Protein AF-A0A1H9KRL9-F1 (afdb_monomer)

Foldseek 3Di:
DVVVVVVVV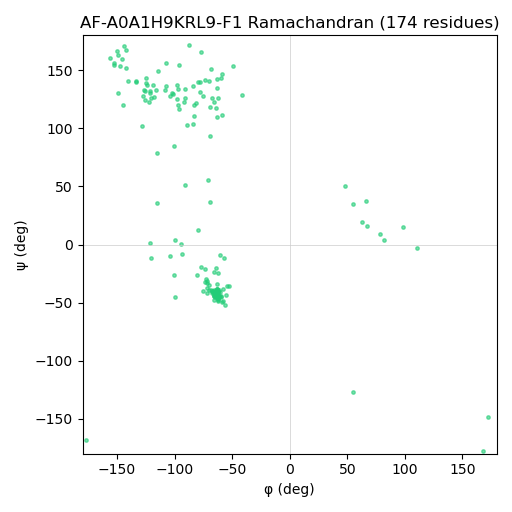PDPDPDDPVRVVVVVVVVVVVVVVVVVVVVVVVVVVVLVVVLVLLVQLQVVLCVLVLVCQAEFAPWDDPDQFKIWGQDPVPRWIKMKGWAAACDDDPNDRDRATEIWIDTVPDIDHSDDVVSCPPQKYKGKGRWDDDPQKTKIKIFIAHNVRDTSDMDIDMHGYDHD

Mean predicted aligned error: 12.2 Å

Radius of gyration: 29.49 Å; Cα contacts (8 Å, |Δi|>4): 275; chains: 1; bounding box: 71×44×82 Å

pLDDT: mean 80.33, std 13.55, range [45.75, 95.5]

Structure (mmCIF, N/CA/C/O backbone):
data_AF-A0A1H9KRL9-F1
#
_entry.id   AF-A0A1H9KRL9-F1
#
loop_
_atom_site.group_PDB
_atom_site.id
_atom_site.type_symbol
_atom_site.label_atom_id
_atom_site.label_alt_id
_atom_site.label_comp_id
_atom_site.label_asym_id
_atom_site.label_entity_id
_atom_site.label_seq_id
_atom_site.pdbx_PDB_ins_code
_atom_site.Cartn_x
_atom_site.Cartn_y
_atom_site.Cartn_z
_atom_site.occupancy
_atom_site.B_iso_or_equiv
_atom_site.auth_seq_id
_atom_site.auth_comp_id
_atom_site.auth_asym_id
_atom_site.auth_atom_id
_atom_site.pdbx_PDB_model_num
ATOM 1 N N . MET A 1 1 ? -43.009 -28.547 57.323 1.00 47.62 1 MET A N 1
ATOM 2 C CA . MET A 1 1 ? -42.263 -27.373 56.798 1.00 47.62 1 MET A CA 1
ATOM 3 C C . MET A 1 1 ? -42.373 -27.139 55.282 1.00 47.62 1 MET A C 1
ATOM 5 O O . MET A 1 1 ? -42.462 -25.984 54.891 1.00 47.62 1 MET A O 1
ATOM 9 N N . LYS A 1 2 ? -42.449 -28.166 54.414 1.00 52.03 2 LYS A N 1
ATOM 10 C CA . LYS A 1 2 ? -42.464 -27.994 52.936 1.00 52.03 2 LYS A CA 1
ATOM 11 C C . LYS A 1 2 ? -43.696 -27.271 52.336 1.00 52.03 2 LYS A C 1
ATOM 13 O O . LYS A 1 2 ? -43.594 -26.696 51.258 1.00 52.03 2 LYS A O 1
ATOM 18 N N . LYS A 1 3 ? -44.850 -27.258 53.023 1.00 52.97 3 LYS A N 1
ATOM 19 C CA . LYS A 1 3 ? -46.096 -26.623 52.529 1.00 52.97 3 LYS A CA 1
ATOM 20 C C . LYS A 1 3 ? -46.065 -25.083 52.529 1.00 52.97 3 LYS A C 1
ATOM 22 O O . LYS A 1 3 ? -46.673 -24.479 51.655 1.00 52.97 3 LYS A O 1
ATOM 27 N N . ARG A 1 4 ? -45.337 -24.444 53.457 1.00 55.41 4 ARG A N 1
ATOM 28 C CA . ARG A 1 4 ? -45.299 -22.969 53.575 1.00 55.41 4 ARG A CA 1
ATOM 29 C C . ARG A 1 4 ? -44.492 -22.296 52.459 1.00 55.41 4 ARG A C 1
ATOM 31 O O . ARG A 1 4 ? -44.856 -21.214 52.019 1.00 55.41 4 ARG A O 1
ATOM 38 N N . ILE A 1 5 ? -43.446 -22.960 51.964 1.00 60.75 5 ILE A N 1
ATOM 39 C CA . ILE A 1 5 ? -42.593 -22.439 50.883 1.00 60.75 5 ILE A CA 1
ATOM 40 C C . ILE A 1 5 ? -43.347 -22.464 49.543 1.00 60.75 5 ILE A C 1
ATOM 42 O O . ILE A 1 5 ? -43.333 -21.476 48.814 1.00 60.75 5 ILE A O 1
ATOM 46 N N . LYS A 1 6 ? -44.096 -23.542 49.258 1.00 56.53 6 LYS A N 1
ATOM 47 C CA . LYS A 1 6 ? -44.918 -23.647 48.037 1.00 56.53 6 LYS A CA 1
ATOM 48 C C . LYS A 1 6 ? -46.037 -22.602 47.963 1.00 56.53 6 LYS A C 1
ATOM 50 O O . LYS A 1 6 ? -46.327 -22.118 46.880 1.00 56.53 6 LYS A O 1
ATOM 55 N N . HIS A 1 7 ? -46.627 -22.219 49.097 1.00 53.34 7 HIS A N 1
ATOM 56 C CA . HIS A 1 7 ? -47.675 -21.190 49.135 1.00 53.34 7 HIS A CA 1
ATOM 57 C C . HIS A 1 7 ? -47.132 -19.772 48.903 1.00 53.34 7 HIS A C 1
ATOM 59 O O . HIS A 1 7 ? -47.821 -18.937 48.329 1.00 53.34 7 HIS A O 1
ATOM 65 N N . LYS A 1 8 ? -45.878 -19.506 49.298 1.00 56.25 8 LYS A N 1
ATOM 66 C CA . LYS A 1 8 ? -45.210 -18.224 49.027 1.00 56.25 8 LYS A CA 1
ATOM 67 C C . LYS A 1 8 ? -44.874 -18.045 47.541 1.00 56.25 8 LYS A C 1
ATOM 69 O O . LYS A 1 8 ? -44.974 -16.938 47.038 1.00 56.25 8 LYS A O 1
ATOM 74 N N . LEU A 1 9 ? -44.531 -19.136 46.851 1.00 57.66 9 LEU A N 1
ATOM 75 C CA . LEU A 1 9 ? -44.223 -19.154 45.413 1.00 57.66 9 LEU A CA 1
ATOM 76 C C . LEU A 1 9 ? -45.466 -19.084 44.506 1.00 57.66 9 LEU A C 1
ATOM 78 O O . LEU A 1 9 ? -45.336 -18.740 43.340 1.00 57.66 9 LEU A O 1
ATOM 82 N N . GLN A 1 10 ? -46.657 -19.407 45.021 1.00 56.78 10 GLN A N 1
ATOM 83 C CA . GLN A 1 10 ? -47.929 -19.347 44.278 1.00 56.78 10 GLN A CA 1
ATOM 84 C C . GLN A 1 10 ? -48.755 -18.084 44.582 1.00 56.78 10 GLN A C 1
ATOM 86 O O . GLN A 1 10 ? -49.878 -17.947 44.105 1.00 56.78 10 GLN A O 1
ATOM 91 N N . SER A 1 11 ? -48.223 -17.161 45.387 1.00 54.38 11 SER A N 1
ATOM 92 C CA . SER A 1 11 ? -48.912 -15.924 45.749 1.00 54.38 11 SER A CA 1
ATOM 93 C C . SER A 1 11 ? -48.707 -14.863 44.664 1.00 54.38 11 S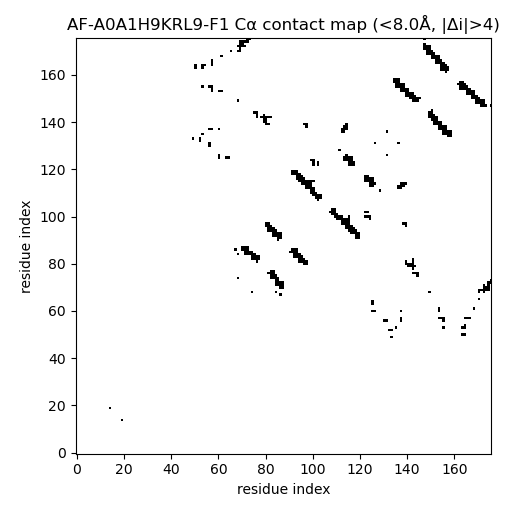ER A C 1
ATOM 95 O O . SER A 1 11 ? -47.674 -14.204 44.630 1.00 54.38 11 SER A O 1
ATOM 97 N N . THR A 1 12 ? -49.726 -14.636 43.835 1.00 55.56 12 THR A N 1
ATOM 98 C CA . THR A 1 12 ? -49.870 -13.546 42.845 1.00 55.56 12 THR A CA 1
ATOM 99 C C . THR A 1 12 ? -50.063 -12.158 43.482 1.00 55.56 12 THR A C 1
ATOM 101 O O . THR A 1 12 ? -50.817 -11.322 42.987 1.00 55.56 12 THR A O 1
ATOM 104 N N . LYS A 1 13 ? -49.398 -11.880 44.608 1.00 57.88 13 LYS A N 1
ATOM 105 C CA . LYS A 1 13 ? -49.347 -10.525 45.168 1.00 57.88 13 LYS A CA 1
ATOM 106 C C . LYS A 1 13 ? -48.230 -9.784 44.441 1.00 57.88 13 LYS A C 1
ATOM 108 O O . LYS A 1 13 ? -47.100 -10.257 44.452 1.00 57.88 13 LYS A O 1
ATOM 113 N N . GLY A 1 14 ? -48.583 -8.688 43.765 1.00 62.16 14 GLY A N 1
ATOM 114 C CA . GLY A 1 14 ? -47.659 -7.871 42.979 1.00 62.16 14 GLY A CA 1
ATOM 115 C C . GLY A 1 14 ? -46.386 -7.507 43.746 1.00 62.16 14 GLY A C 1
ATOM 116 O O . GLY A 1 14 ? -46.394 -7.475 44.978 1.00 62.16 14 GLY A O 1
ATOM 117 N N . PHE A 1 15 ? -45.307 -7.272 42.992 1.00 63.84 15 PHE A N 1
ATOM 118 C CA . PHE A 1 15 ? -43.976 -6.960 43.514 1.00 63.84 15 PHE A CA 1
ATOM 119 C C . PHE A 1 15 ? -44.042 -5.985 44.694 1.00 63.84 15 PHE A C 1
ATOM 121 O O . PHE A 1 15 ? -44.669 -4.926 44.609 1.00 63.84 15 PHE A O 1
ATOM 128 N N . SER A 1 16 ? -43.384 -6.347 45.796 1.00 76.25 16 SER A N 1
ATOM 129 C CA . SER A 1 16 ? -43.222 -5.455 46.942 1.00 76.25 16 SER A CA 1
ATOM 130 C C . SER A 1 16 ? -42.478 -4.188 46.511 1.00 76.25 16 SER A C 1
ATOM 132 O O . SER A 1 16 ? -41.537 -4.256 45.718 1.00 76.25 16 SER A O 1
ATOM 134 N N . LEU A 1 17 ? -42.844 -3.028 47.067 1.00 71.25 17 LEU A N 1
ATOM 135 C CA . LEU A 1 17 ? -42.201 -1.743 46.763 1.00 71.25 17 LEU A CA 1
ATOM 136 C C . LEU A 1 17 ? -40.674 -1.798 46.974 1.00 71.25 17 LEU A C 1
ATOM 138 O O . LEU A 1 17 ? -39.915 -1.223 46.199 1.00 71.25 17 LEU A O 1
ATOM 142 N N . GLY A 1 18 ? -40.222 -2.551 47.984 1.00 80.50 18 GLY A N 1
ATOM 143 C CA . GLY A 1 18 ? -38.799 -2.773 48.252 1.00 80.50 18 GLY A CA 1
ATOM 144 C C . GLY A 1 18 ? -38.110 -3.689 47.234 1.00 80.50 18 GLY A C 1
ATOM 145 O O . GLY A 1 18 ? -36.951 -3.460 46.903 1.00 80.50 18 GLY A O 1
ATOM 146 N N . GLU A 1 19 ? -38.814 -4.685 46.687 1.00 79.81 19 GLU A N 1
ATOM 147 C CA . GLU A 1 19 ? -38.283 -5.536 45.610 1.00 79.81 19 GLU A CA 1
ATOM 148 C C . GLU A 1 19 ? -38.169 -4.763 44.297 1.00 79.81 19 GLU A C 1
ATOM 150 O O . GLU A 1 19 ? -37.171 -4.908 43.594 1.00 79.81 19 GLU A O 1
ATOM 155 N N . LEU A 1 20 ? -39.137 -3.899 43.979 1.00 86.44 20 LEU A N 1
ATOM 156 C CA . LEU A 1 20 ? -39.071 -3.042 42.794 1.00 86.44 20 LEU A CA 1
ATOM 157 C C . LEU A 1 20 ? -37.891 -2.062 42.885 1.00 86.44 20 LEU A C 1
ATOM 159 O O . LEU A 1 20 ? -37.134 -1.913 41.929 1.00 86.44 20 LEU A O 1
ATOM 163 N N . LEU A 1 21 ? -37.683 -1.457 44.057 1.00 87.38 21 LEU A N 1
ATOM 164 C CA . LEU A 1 21 ? -36.590 -0.515 44.299 1.00 87.38 21 LEU A CA 1
ATOM 165 C C . LEU A 1 21 ? -35.216 -1.204 44.239 1.00 87.38 21 LEU A C 1
ATOM 167 O O . LEU A 1 21 ? -34.294 -0.684 43.612 1.00 87.38 21 LEU A O 1
ATOM 171 N N . LEU A 1 22 ? -35.100 -2.415 44.796 1.00 89.44 22 LEU A N 1
ATOM 172 C CA . LEU A 1 22 ? -33.902 -3.251 44.674 1.00 89.44 22 LEU A CA 1
ATOM 173 C C . LEU A 1 22 ? -33.638 -3.662 43.216 1.00 89.44 22 LEU A C 1
ATOM 175 O O . LEU A 1 22 ? -32.499 -3.646 42.760 1.00 89.44 22 LEU A O 1
ATOM 179 N N . THR A 1 23 ? -34.687 -3.999 42.467 1.00 90.94 23 THR A N 1
ATOM 180 C CA . THR A 1 23 ? -34.569 -4.398 41.058 1.00 90.94 23 THR A CA 1
ATOM 181 C C . THR A 1 23 ? -34.087 -3.229 40.201 1.00 90.94 23 THR A C 1
ATOM 183 O O . THR A 1 23 ? -33.161 -3.388 39.409 1.00 90.94 23 THR A O 1
ATOM 186 N N . ILE A 1 24 ? -34.642 -2.031 40.406 1.00 88.94 24 ILE A N 1
ATOM 187 C CA . ILE A 1 24 ? -34.201 -0.803 39.728 1.00 88.94 24 ILE A CA 1
ATOM 188 C C . ILE A 1 24 ? -32.748 -0.467 40.101 1.00 88.94 24 ILE A C 1
ATOM 190 O O . ILE A 1 24 ? -31.965 -0.080 39.232 1.00 88.94 24 ILE A O 1
ATOM 194 N N . LEU A 1 25 ? -32.346 -0.673 41.359 1.00 89.81 25 LEU A N 1
ATOM 195 C CA . LEU A 1 25 ? -30.960 -0.487 41.799 1.00 89.81 25 LEU A CA 1
ATOM 196 C C . LEU A 1 25 ? -29.999 -1.444 41.069 1.00 89.81 25 LEU A C 1
ATOM 198 O O . LEU A 1 25 ? -28.969 -1.018 40.556 1.00 89.81 25 LEU A O 1
ATOM 202 N N . ILE A 1 26 ? -30.347 -2.728 40.971 1.00 90.81 26 ILE A N 1
ATOM 203 C CA . ILE A 1 26 ? -29.514 -3.727 40.284 1.00 90.81 26 ILE A CA 1
ATOM 204 C C . ILE A 1 26 ? -29.436 -3.430 38.780 1.00 90.81 26 ILE A C 1
ATOM 206 O O . ILE A 1 26 ? -28.350 -3.479 38.206 1.00 90.81 26 ILE A O 1
ATOM 210 N N . ILE A 1 27 ? -30.557 -3.076 38.143 1.00 89.44 27 ILE A N 1
ATOM 211 C CA . ILE A 1 27 ? -30.595 -2.737 36.712 1.00 89.44 27 ILE A CA 1
ATOM 212 C C . ILE A 1 27 ? -29.798 -1.461 36.424 1.00 89.44 27 ILE A C 1
ATOM 214 O O . ILE A 1 27 ? -29.064 -1.414 35.441 1.00 89.44 27 ILE A O 1
ATOM 218 N N . SER A 1 28 ? -29.894 -0.438 37.275 1.00 85.75 28 SER A N 1
ATOM 219 C CA . SER A 1 28 ? -29.130 0.804 37.099 1.00 85.75 28 SER A CA 1
ATOM 220 C C . SER A 1 28 ? -27.626 0.580 37.270 1.00 85.75 28 SER A C 1
ATOM 222 O O . SER A 1 28 ? -26.843 1.068 36.454 1.00 85.75 28 SER A O 1
ATOM 224 N N . LEU A 1 29 ? -27.216 -0.232 38.249 1.00 83.88 29 LEU A N 1
ATOM 225 C CA . LEU A 1 29 ? -25.814 -0.606 38.436 1.00 83.88 29 LEU A CA 1
ATOM 226 C C . LEU A 1 29 ? -25.279 -1.440 37.259 1.00 83.88 29 LEU A C 1
ATOM 228 O O . LEU A 1 29 ? -24.181 -1.178 36.765 1.00 83.88 29 LEU A O 1
ATOM 232 N N . ALA A 1 30 ? -26.071 -2.396 36.763 1.00 81.19 30 ALA A N 1
ATOM 233 C CA . ALA A 1 30 ? -25.740 -3.167 35.567 1.00 81.19 30 ALA A CA 1
ATOM 23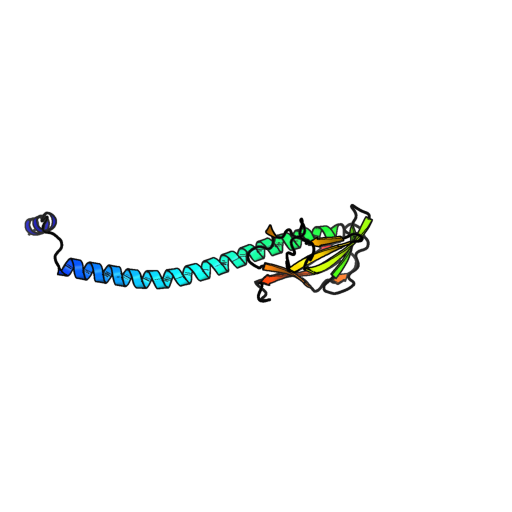4 C C . ALA A 1 30 ? -25.639 -2.269 34.322 1.00 81.19 30 ALA A C 1
ATOM 236 O O . ALA A 1 30 ? -24.714 -2.424 33.527 1.00 81.19 30 ALA A O 1
ATOM 237 N N . GLY A 1 31 ? -26.536 -1.288 34.188 1.00 76.94 31 GLY A N 1
ATOM 238 C CA . GLY A 1 31 ? -26.521 -0.307 33.108 1.00 76.94 31 GLY A CA 1
ATOM 239 C C . GLY A 1 31 ? -25.219 0.493 33.069 1.00 76.94 31 GLY A C 1
ATOM 240 O O . GLY A 1 31 ? -24.573 0.545 32.029 1.00 76.94 31 GLY A O 1
ATOM 241 N N . VAL A 1 32 ? -24.773 1.043 34.205 1.00 74.38 32 VAL A N 1
ATOM 242 C CA . VAL A 1 32 ? -23.513 1.811 34.284 1.00 74.38 32 VAL A CA 1
ATOM 243 C C . VAL A 1 32 ? -22.294 0.947 33.933 1.00 74.38 32 VAL A C 1
ATOM 245 O O . VAL A 1 32 ? -21.413 1.399 33.196 1.00 74.38 32 VAL A O 1
ATOM 248 N N . ALA A 1 33 ? -22.256 -0.306 34.399 1.00 71.06 33 ALA A N 1
ATOM 249 C CA . ALA A 1 33 ? -21.183 -1.244 34.068 1.00 71.06 33 ALA A CA 1
ATOM 250 C C . ALA A 1 33 ? -21.131 -1.574 32.561 1.00 71.06 33 ALA A C 1
ATOM 252 O O . ALA A 1 33 ? -20.048 -1.650 31.977 1.00 71.06 33 ALA A O 1
ATOM 253 N N . MET A 1 34 ? -22.290 -1.710 31.909 1.00 69.12 34 MET A N 1
ATOM 254 C CA . MET A 1 34 ? -22.384 -1.954 30.464 1.00 69.12 34 MET A CA 1
ATOM 255 C C . MET A 1 34 ? -21.930 -0.744 29.633 1.00 69.12 34 MET A C 1
ATOM 257 O O . MET A 1 34 ? -21.225 -0.922 28.637 1.00 69.12 34 MET A O 1
ATOM 261 N N . THR A 1 35 ? -22.258 0.485 30.049 1.00 63.28 35 THR A N 1
ATOM 262 C CA . THR A 1 35 ? -21.878 1.713 29.323 1.00 63.28 35 THR A CA 1
ATOM 263 C C . THR A 1 35 ? -20.358 1.900 29.252 1.00 63.28 35 THR A C 1
ATOM 265 O O . THR A 1 35 ? -19.819 2.292 28.211 1.00 63.28 35 THR A O 1
ATOM 268 N N . GLY A 1 36 ? -19.643 1.562 30.333 1.00 63.19 36 GLY A N 1
ATOM 269 C CA . GLY A 1 36 ? -18.177 1.575 30.359 1.00 63.19 36 GLY A CA 1
ATOM 270 C C . GLY A 1 36 ? -17.559 0.544 29.409 1.00 63.19 36 GLY A C 1
ATOM 271 O O . GLY A 1 36 ? -16.627 0.860 28.667 1.00 63.19 36 GLY A O 1
ATOM 272 N N . GLY A 1 37 ? -18.122 -0.668 29.361 1.00 61.03 37 GLY A N 1
ATOM 273 C CA . GLY A 1 37 ? -17.663 -1.732 28.463 1.00 61.03 37 GLY A CA 1
ATOM 274 C C . GLY A 1 37 ? -17.881 -1.415 26.981 1.00 61.03 37 GLY A C 1
ATOM 275 O O . GLY A 1 37 ? -16.989 -1.640 26.163 1.00 61.03 37 GLY A O 1
ATOM 276 N N . PHE A 1 38 ? -19.029 -0.830 26.628 1.00 63.12 38 PHE A N 1
ATOM 277 C CA . PHE A 1 38 ? -19.386 -0.531 25.237 1.00 63.12 38 PHE A CA 1
ATOM 278 C C . PHE A 1 38 ? -18.395 0.433 24.568 1.00 63.12 38 PHE A C 1
ATOM 280 O O . PHE A 1 38 ? -17.974 0.218 23.431 1.00 63.12 38 PHE A O 1
ATOM 287 N N . THR A 1 39 ? -17.950 1.456 25.301 1.00 66.00 39 THR A N 1
ATOM 288 C CA . THR A 1 39 ? -16.975 2.431 24.792 1.00 66.00 39 THR A CA 1
ATOM 289 C C . THR A 1 39 ? -15.629 1.773 24.492 1.00 66.00 39 THR A C 1
ATOM 291 O O . THR A 1 39 ? -15.035 2.031 23.444 1.00 66.00 39 THR A O 1
ATOM 294 N N . VAL A 1 40 ? -15.153 0.891 25.375 1.00 65.12 40 VAL A N 1
ATOM 295 C CA . VAL A 1 40 ? -13.874 0.186 25.200 1.00 65.12 40 VAL A CA 1
ATOM 296 C C . VAL A 1 40 ? -13.938 -0.801 24.033 1.00 65.12 40 VAL A C 1
ATOM 298 O O . VAL A 1 40 ? -13.007 -0.858 23.224 1.00 65.12 40 VAL A O 1
ATOM 301 N N . VAL A 1 41 ? -15.045 -1.539 23.899 1.00 63.38 41 VAL A N 1
ATOM 302 C CA . VAL A 1 41 ? -15.252 -2.488 22.794 1.00 63.38 41 VAL A CA 1
ATOM 303 C C . VAL A 1 41 ? -15.322 -1.756 21.459 1.00 63.38 41 VAL A C 1
ATOM 305 O O . VAL A 1 41 ? -14.657 -2.169 20.514 1.00 63.38 41 VAL A O 1
ATOM 308 N N . HIS A 1 42 ? -16.041 -0.635 21.381 1.00 71.12 42 HIS A N 1
ATOM 309 C CA . HIS A 1 42 ? -16.139 0.151 20.153 1.00 71.12 42 HIS A CA 1
ATOM 310 C C . HIS A 1 42 ? -14.771 0.689 19.699 1.00 71.12 42 HIS A C 1
ATOM 312 O O . HIS A 1 42 ? -14.403 0.563 18.530 1.00 71.12 42 HIS A O 1
ATOM 318 N N . HIS A 1 43 ? -13.975 1.236 20.623 1.00 69.81 43 HIS A N 1
ATOM 319 C CA . HIS A 1 43 ? -12.622 1.706 20.307 1.00 69.81 43 HIS A CA 1
ATOM 320 C C . HIS A 1 43 ? -11.699 0.566 19.863 1.00 69.81 43 HIS A C 1
ATOM 322 O O . HIS A 1 43 ? -10.955 0.716 18.892 1.00 69.81 43 HIS A O 1
ATOM 328 N N . SER A 1 44 ? -11.770 -0.579 20.542 1.00 69.75 44 SER A N 1
ATOM 329 C CA . SER A 1 44 ? -10.968 -1.759 20.206 1.00 69.75 44 SER A CA 1
ATOM 330 C C . SER A 1 44 ? -11.360 -2.334 18.846 1.00 69.75 44 SER A C 1
ATOM 332 O O . SER A 1 44 ? -10.489 -2.601 18.023 1.00 69.75 44 SER A O 1
ATOM 334 N N . TYR A 1 45 ? -12.660 -2.440 18.564 1.00 71.19 45 TYR A N 1
ATOM 335 C CA . TYR A 1 45 ? -13.179 -2.915 17.284 1.00 71.19 45 TYR A CA 1
ATOM 336 C C . TYR A 1 45 ? -12.755 -2.008 16.128 1.00 71.19 45 TYR A C 1
ATOM 338 O O . TYR A 1 45 ? -12.267 -2.495 15.109 1.00 71.19 45 TYR A O 1
ATOM 346 N N . LYS A 1 46 ? -12.848 -0.683 16.306 1.00 80.19 46 LYS A N 1
ATOM 347 C CA . LYS A 1 46 ? -12.383 0.287 15.307 1.00 80.19 46 LYS A CA 1
ATOM 348 C C . LYS A 1 46 ? -10.890 0.130 15.016 1.00 80.19 46 LYS A C 1
ATOM 350 O O . LYS A 1 46 ? -10.495 0.137 13.855 1.00 80.19 46 LYS A O 1
ATOM 355 N N . LYS A 1 47 ? -10.065 -0.041 16.054 1.00 82.06 47 LYS A N 1
ATOM 356 C CA . LYS A 1 47 ? -8.617 -0.228 15.898 1.00 82.06 47 LYS A CA 1
ATOM 357 C C . LYS A 1 47 ? -8.284 -1.531 15.165 1.00 82.06 47 LYS A C 1
ATOM 359 O O . LYS A 1 47 ? -7.455 -1.514 14.264 1.00 82.06 47 LYS A O 1
ATOM 364 N N . ILE A 1 48 ? -8.937 -2.635 15.533 1.00 83.81 48 ILE A N 1
ATOM 365 C CA . ILE A 1 48 ? -8.738 -3.944 14.892 1.00 83.81 48 ILE A CA 1
ATOM 366 C C . ILE A 1 48 ? -9.159 -3.888 13.421 1.00 83.81 48 ILE A C 1
ATOM 368 O O . ILE A 1 48 ? -8.421 -4.340 12.553 1.00 83.81 48 ILE A O 1
ATOM 372 N N . THR A 1 49 ? -10.312 -3.283 13.136 1.00 86.44 49 THR A N 1
ATOM 373 C CA . THR A 1 49 ? -10.822 -3.147 11.766 1.00 86.44 49 THR A CA 1
ATOM 374 C C . THR A 1 49 ? -9.880 -2.303 10.911 1.00 86.44 49 THR A C 1
ATOM 376 O O . THR A 1 49 ? -9.512 -2.713 9.816 1.00 86.44 49 THR A O 1
ATOM 379 N N . GLN A 1 50 ? -9.407 -1.168 11.437 1.00 85.44 50 GLN A N 1
ATOM 380 C CA . GLN A 1 50 ? -8.446 -0.322 10.731 1.00 85.44 50 GLN A CA 1
ATOM 381 C C . GLN A 1 50 ? -7.124 -1.055 10.456 1.00 85.44 50 GLN A C 1
ATOM 383 O O . GLN A 1 50 ? -6.563 -0.908 9.374 1.00 85.44 50 GLN A O 1
ATOM 388 N N . GLN A 1 51 ? -6.643 -1.860 11.408 1.00 86.94 51 GLN A N 1
ATOM 389 C CA . GLN A 1 51 ? -5.445 -2.679 11.224 1.00 86.94 51 GLN A CA 1
ATOM 390 C C . GLN A 1 51 ? -5.637 -3.711 10.104 1.00 86.94 51 GLN A C 1
ATOM 392 O O . GLN A 1 51 ? -4.804 -3.801 9.207 1.00 86.94 51 GLN A O 1
ATOM 397 N N . ALA A 1 52 ? -6.752 -4.446 10.113 1.00 87.38 52 ALA A N 1
ATOM 398 C CA . ALA A 1 52 ? -7.055 -5.447 9.090 1.00 87.38 52 ALA A CA 1
ATOM 399 C C . ALA A 1 52 ? -7.212 -4.823 7.690 1.00 87.38 52 ALA A C 1
ATOM 401 O O . ALA A 1 52 ? -6.717 -5.365 6.696 1.00 87.38 52 ALA A O 1
ATOM 402 N N . ASN A 1 53 ? -7.843 -3.648 7.608 1.00 87.62 53 ASN A N 1
ATOM 403 C CA . ASN A 1 53 ? -7.971 -2.897 6.360 1.00 87.62 53 ASN A CA 1
ATOM 404 C C . ASN A 1 53 ? -6.602 -2.412 5.861 1.00 87.62 53 ASN A C 1
ATOM 406 O O . ASN A 1 53 ? -6.316 -2.516 4.669 1.00 87.62 53 ASN A O 1
ATOM 410 N N . ALA A 1 54 ? -5.720 -1.970 6.763 1.00 88.44 54 ALA A N 1
ATOM 411 C CA . ALA A 1 54 ? -4.357 -1.578 6.417 1.00 88.44 54 ALA A CA 1
ATOM 412 C C . ALA A 1 54 ? -3.516 -2.756 5.911 1.00 88.44 54 ALA A C 1
ATOM 414 O O . ALA A 1 54 ? -2.783 -2.602 4.940 1.00 88.44 54 ALA A O 1
ATOM 415 N N . GLU A 1 55 ? -3.644 -3.940 6.505 1.00 90.25 55 GLU A N 1
ATOM 416 C CA . GLU A 1 55 ? -2.950 -5.147 6.036 1.00 90.25 55 GLU A CA 1
ATOM 417 C C . GLU A 1 55 ? -3.461 -5.618 4.668 1.00 90.25 55 GLU A C 1
ATOM 419 O O . GLU A 1 55 ? -2.671 -5.973 3.790 1.00 90.25 55 GLU A O 1
ATOM 424 N N . THR A 1 56 ? -4.774 -5.544 4.444 1.00 91.62 56 THR A N 1
ATOM 425 C CA . THR A 1 56 ? -5.383 -5.853 3.141 1.00 91.62 56 THR A CA 1
ATOM 426 C C . THR A 1 56 ? -4.906 -4.875 2.064 1.00 91.62 56 THR A C 1
ATOM 428 O O . THR A 1 56 ? -4.516 -5.285 0.963 1.00 91.62 56 THR A O 1
ATOM 431 N N . LEU A 1 57 ? -4.878 -3.580 2.392 1.00 90.69 57 LEU A N 1
ATOM 432 C CA . LEU A 1 57 ? -4.364 -2.535 1.513 1.00 90.69 57 LEU A CA 1
ATOM 433 C C . LEU A 1 57 ? -2.876 -2.744 1.220 1.00 90.69 57 LEU A C 1
ATOM 435 O O . LEU A 1 57 ? -2.474 -2.696 0.058 1.00 90.69 57 LEU A O 1
ATOM 439 N N . LEU A 1 58 ? -2.067 -3.039 2.240 1.00 91.44 58 LEU A N 1
ATOM 440 C CA . LEU A 1 58 ? -0.641 -3.329 2.103 1.00 91.44 58 LEU A CA 1
ATOM 441 C C . LEU A 1 58 ? -0.407 -4.486 1.130 1.00 91.44 58 LEU A C 1
ATOM 443 O O . LEU A 1 58 ? 0.330 -4.326 0.161 1.00 91.44 58 LEU A O 1
ATOM 447 N N . SER A 1 59 ? -1.083 -5.618 1.338 1.00 92.44 59 SER A N 1
ATOM 448 C CA . SER A 1 59 ? -0.955 -6.795 0.474 1.00 92.44 59 SER A CA 1
ATOM 449 C C . SER A 1 59 ? -1.343 -6.483 -0.975 1.00 92.44 59 SER A C 1
ATOM 451 O O . SER A 1 59 ? -0.609 -6.806 -1.910 1.00 92.44 59 SER A O 1
ATOM 453 N N . THR A 1 60 ? -2.454 -5.771 -1.172 1.00 92.12 60 THR A N 1
ATOM 454 C CA . THR A 1 60 ? -2.919 -5.365 -2.506 1.00 92.12 60 THR A CA 1
ATOM 455 C C . THR A 1 60 ? -1.920 -4.429 -3.188 1.00 92.12 60 THR A C 1
ATOM 457 O O . THR A 1 60 ? -1.609 -4.608 -4.367 1.00 92.12 60 THR A O 1
ATOM 460 N N . THR A 1 61 ? -1.376 -3.465 -2.441 1.00 91.31 61 THR A N 1
ATOM 461 C CA . THR A 1 61 ? -0.360 -2.523 -2.930 1.00 91.31 61 THR A CA 1
ATOM 462 C C . THR A 1 61 ? 0.902 -3.263 -3.348 1.00 91.31 61 THR A C 1
ATOM 464 O O . THR A 1 61 ? 1.387 -3.062 -4.459 1.00 91.31 61 THR A O 1
ATOM 467 N N . ILE A 1 62 ? 1.398 -4.161 -2.490 1.00 93.12 62 ILE A N 1
ATOM 468 C CA . ILE A 1 62 ? 2.578 -4.984 -2.760 1.00 93.12 62 ILE A CA 1
ATOM 469 C C . ILE A 1 62 ? 2.363 -5.804 -4.021 1.00 93.12 62 ILE A C 1
ATOM 471 O O . ILE A 1 62 ? 3.226 -5.783 -4.887 1.00 93.12 62 ILE A O 1
ATOM 475 N N . ASN A 1 63 ? 1.226 -6.486 -4.157 1.00 92.62 63 ASN A N 1
ATOM 476 C CA . ASN A 1 63 ? 0.943 -7.328 -5.318 1.00 92.62 63 ASN A CA 1
ATOM 477 C C . ASN A 1 63 ? 0.892 -6.520 -6.618 1.00 92.62 63 ASN A C 1
ATOM 479 O O . ASN A 1 63 ? 1.508 -6.912 -7.609 1.00 92.62 63 ASN A O 1
ATOM 483 N N . LYS A 1 64 ? 0.204 -5.372 -6.622 1.00 90.94 64 LYS A N 1
ATOM 484 C CA . LYS A 1 64 ? 0.152 -4.517 -7.813 1.00 90.94 64 LYS A CA 1
ATOM 485 C C . LYS A 1 64 ? 1.516 -3.934 -8.162 1.00 90.94 64 LYS A C 1
ATOM 487 O O . LYS A 1 64 ? 1.921 -4.010 -9.317 1.00 90.94 64 LYS A O 1
ATOM 492 N N . PHE A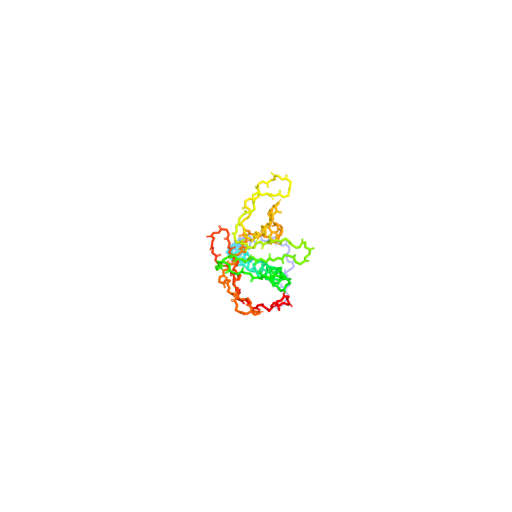 1 65 ? 2.225 -3.381 -7.182 1.00 91.44 65 PHE A N 1
ATOM 493 C CA . PHE A 1 65 ? 3.553 -2.813 -7.397 1.00 91.44 65 PHE A CA 1
ATOM 494 C C . PHE A 1 65 ? 4.549 -3.883 -7.866 1.00 91.44 65 PHE A C 1
ATOM 496 O O . PHE A 1 65 ? 5.291 -3.661 -8.818 1.00 91.44 65 PHE A O 1
ATOM 503 N N . ASN A 1 66 ? 4.490 -5.080 -7.273 1.00 91.88 66 ASN A N 1
ATOM 504 C CA . ASN A 1 66 ? 5.277 -6.237 -7.689 1.00 91.88 66 ASN A CA 1
ATOM 505 C C . ASN A 1 66 ? 5.083 -6.579 -9.154 1.00 91.88 66 ASN A C 1
ATOM 507 O O . ASN A 1 66 ? 6.060 -6.880 -9.825 1.00 91.88 66 ASN A O 1
ATOM 511 N N . ASN A 1 67 ? 3.849 -6.555 -9.651 1.00 90.25 67 ASN A N 1
ATOM 512 C CA . ASN A 1 67 ? 3.599 -6.864 -11.053 1.00 90.25 67 ASN A CA 1
ATOM 513 C C . ASN A 1 67 ? 4.312 -5.864 -11.972 1.00 90.25 67 ASN A C 1
ATOM 515 O O . ASN A 1 67 ? 4.989 -6.287 -12.903 1.00 90.25 67 ASN A O 1
ATOM 519 N N . TYR A 1 68 ? 4.257 -4.565 -11.668 1.00 88.88 68 TYR A N 1
ATOM 520 C CA . TYR A 1 68 ? 4.985 -3.560 -12.450 1.00 88.88 68 TYR A CA 1
ATOM 521 C C . TYR A 1 68 ? 6.500 -3.743 -12.381 1.00 88.88 68 TYR A C 1
ATOM 523 O O . TYR A 1 68 ? 7.166 -3.718 -13.408 1.00 88.88 68 TYR A O 1
ATOM 531 N N . VAL A 1 69 ? 7.049 -3.986 -11.190 1.00 89.94 69 VAL A N 1
ATOM 532 C CA . VAL A 1 69 ? 8.492 -4.211 -11.030 1.00 89.94 69 VAL A CA 1
ATOM 533 C C . VAL A 1 69 ? 8.938 -5.503 -11.705 1.00 89.94 69 VAL A C 1
ATOM 535 O O . VAL A 1 69 ? 9.999 -5.557 -12.303 1.00 89.94 69 VAL A O 1
ATOM 538 N N . ARG A 1 70 ? 8.153 -6.572 -11.622 1.00 90.31 70 ARG A N 1
ATOM 539 C CA . ARG A 1 70 ? 8.559 -7.886 -12.121 1.00 90.31 70 ARG A CA 1
ATOM 540 C C . ARG A 1 70 ? 8.575 -7.956 -13.647 1.00 90.31 70 ARG A C 1
ATOM 542 O O . ARG A 1 70 ? 9.451 -8.624 -14.194 1.00 90.31 70 ARG A O 1
ATOM 549 N N . TYR A 1 71 ? 7.611 -7.307 -14.300 1.00 89.62 71 TYR A N 1
ATOM 550 C CA . TYR A 1 71 ? 7.435 -7.346 -15.756 1.00 89.62 71 TYR A CA 1
ATOM 551 C C . TYR A 1 71 ? 7.913 -6.078 -16.475 1.00 89.62 71 TYR A C 1
ATOM 553 O O . TYR A 1 71 ? 7.971 -6.075 -17.701 1.00 89.62 71 TYR A O 1
ATOM 561 N N . GLY A 1 72 ? 8.238 -5.008 -15.749 1.00 86.50 72 GLY A N 1
ATOM 562 C CA . GLY A 1 72 ? 8.774 -3.787 -16.340 1.00 86.50 72 GLY A CA 1
ATOM 563 C C . GLY A 1 72 ? 10.126 -4.023 -17.011 1.00 86.50 72 GLY A C 1
ATOM 564 O O . GLY A 1 72 ? 10.960 -4.774 -16.504 1.00 86.50 72 GLY A O 1
ATOM 565 N N . GLU A 1 73 ? 10.334 -3.358 -18.141 1.00 88.31 73 GLU A N 1
ATOM 566 C CA . GLU A 1 73 ? 11.599 -3.355 -18.875 1.00 88.31 73 GLU A CA 1
ATOM 567 C C . GLU A 1 73 ? 12.430 -2.116 -18.509 1.00 88.31 73 GLU A C 1
ATOM 569 O O . GLU A 1 73 ? 11.888 -1.091 -18.088 1.00 88.31 73 GLU A O 1
ATOM 574 N N . GLU A 1 74 ? 13.756 -2.207 -18.646 1.00 88.56 74 GLU A N 1
ATOM 575 C CA . GLU A 1 74 ? 14.706 -1.112 -18.375 1.00 88.56 74 GLU A CA 1
ATOM 576 C C . GLU A 1 74 ? 14.475 -0.401 -17.025 1.00 88.56 74 GLU A C 1
ATOM 578 O O . GLU A 1 74 ? 14.385 0.831 -16.923 1.00 88.56 74 GLU A O 1
ATOM 583 N N . ILE A 1 75 ? 14.367 -1.184 -15.948 1.00 89.38 75 ILE A N 1
ATOM 584 C CA . ILE A 1 75 ? 14.006 -0.636 -14.643 1.00 89.38 75 ILE A CA 1
ATOM 585 C C . ILE A 1 75 ? 15.119 0.267 -14.117 1.00 89.38 75 ILE A C 1
ATOM 587 O O . ILE A 1 75 ? 16.271 -0.142 -13.957 1.00 89.38 75 ILE A O 1
ATOM 591 N N . THR A 1 76 ? 14.752 1.494 -13.763 1.00 89.00 76 THR A N 1
ATOM 592 C CA . THR A 1 76 ? 15.651 2.495 -13.195 1.00 89.00 76 THR A CA 1
ATOM 593 C C . THR A 1 76 ? 15.081 3.056 -11.896 1.00 89.00 76 THR A C 1
ATOM 595 O O . THR A 1 76 ? 13.947 3.532 -11.835 1.00 89.00 76 THR A O 1
ATOM 598 N N . SER A 1 77 ? 15.895 3.035 -10.841 1.00 86.12 77 SER A N 1
ATOM 599 C CA . SER A 1 77 ? 15.575 3.617 -9.535 1.00 86.12 77 SER A CA 1
ATOM 600 C C . SER A 1 77 ? 16.253 4.981 -9.400 1.00 86.12 77 SER A C 1
ATOM 602 O O . SER A 1 77 ? 17.354 5.078 -8.867 1.00 86.12 77 SER A O 1
ATOM 604 N N . ASN A 1 78 ? 15.608 6.036 -9.904 1.00 75.12 78 ASN A N 1
ATOM 605 C CA . ASN A 1 78 ? 16.167 7.397 -9.888 1.00 75.12 78 ASN A CA 1
ATOM 606 C C . ASN A 1 78 ? 16.139 8.051 -8.490 1.00 75.12 78 ASN A C 1
ATOM 608 O O . ASN A 1 78 ? 16.872 9.005 -8.240 1.00 75.12 78 ASN A O 1
ATOM 612 N N . SER A 1 79 ? 15.284 7.566 -7.584 1.00 87.25 79 SER A N 1
ATOM 613 C CA . SER A 1 79 ? 15.106 8.089 -6.224 1.00 87.25 79 SER A CA 1
ATOM 614 C C . SER A 1 79 ? 14.621 6.973 -5.289 1.00 87.25 79 SER A C 1
ATOM 616 O O . SER A 1 79 ? 13.948 6.051 -5.754 1.00 87.25 79 SER A O 1
ATOM 618 N N . PRO A 1 80 ? 14.881 7.055 -3.968 1.00 87.44 80 PRO A N 1
ATOM 619 C CA . PRO A 1 80 ? 14.371 6.089 -2.990 1.00 87.44 80 PRO A CA 1
ATOM 620 C C . PRO A 1 80 ? 12.837 6.006 -2.914 1.00 87.44 80 PRO A C 1
ATOM 622 O O . PRO A 1 80 ? 12.319 5.128 -2.226 1.00 87.44 80 PRO A O 1
ATOM 625 N N . THR A 1 81 ? 12.104 6.907 -3.572 1.00 89.31 81 THR A N 1
ATOM 626 C CA . THR A 1 81 ? 10.632 6.968 -3.567 1.00 89.31 81 THR A CA 1
ATOM 627 C C . THR A 1 81 ? 10.002 6.854 -4.954 1.00 89.31 81 THR A C 1
ATOM 629 O O . THR A 1 81 ? 8.779 6.923 -5.067 1.00 89.31 81 THR A O 1
ATOM 632 N N . SER A 1 82 ? 10.804 6.691 -6.012 1.00 90.56 82 SER A N 1
ATOM 633 C CA . SER A 1 82 ? 10.280 6.577 -7.374 1.00 90.56 82 SER A CA 1
ATOM 634 C C . SER A 1 82 ? 11.030 5.551 -8.207 1.00 90.56 82 SER A C 1
ATOM 636 O O . SER A 1 82 ? 12.263 5.517 -8.203 1.00 90.56 82 SER A O 1
ATOM 638 N N . ILE A 1 83 ? 10.286 4.800 -9.009 1.00 91.88 83 ILE A N 1
ATOM 639 C CA . ILE A 1 83 ? 10.823 3.833 -9.963 1.00 91.88 83 ILE A CA 1
ATOM 640 C C . ILE A 1 83 ? 10.302 4.153 -11.358 1.00 91.88 83 ILE A C 1
ATOM 642 O O . ILE A 1 83 ? 9.126 4.469 -11.525 1.00 91.88 83 ILE A O 1
ATOM 646 N N . THR A 1 84 ? 11.175 4.076 -12.354 1.00 92.56 84 THR A N 1
ATOM 647 C CA . THR A 1 84 ? 10.832 4.278 -13.761 1.00 92.56 84 THR A CA 1
ATOM 648 C C . THR A 1 84 ? 11.125 2.998 -14.528 1.00 92.56 84 THR A C 1
ATOM 650 O O . THR A 1 84 ? 12.155 2.372 -14.300 1.00 92.56 84 THR A O 1
ATOM 653 N N . PHE A 1 85 ? 10.231 2.609 -15.424 1.00 92.19 85 PHE A N 1
ATOM 654 C CA . PHE A 1 85 ? 10.350 1.416 -16.261 1.00 92.19 85 PHE A CA 1
ATOM 655 C C . PHE A 1 85 ? 9.623 1.644 -17.588 1.00 92.19 85 PHE A C 1
ATOM 657 O O . PHE A 1 85 ? 8.850 2.595 -17.733 1.00 92.19 85 PHE A O 1
ATOM 664 N N . ILE A 1 86 ? 9.864 0.777 -18.559 1.00 91.06 86 ILE A N 1
ATOM 665 C CA . ILE A 1 86 ? 9.091 0.686 -19.793 1.00 91.06 86 ILE 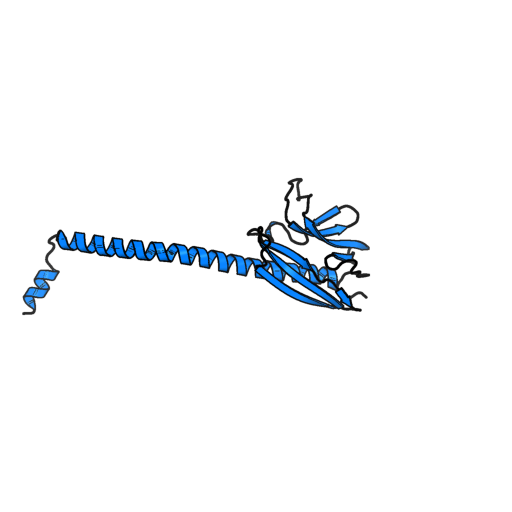A CA 1
ATOM 666 C C . ILE A 1 86 ? 7.983 -0.346 -19.561 1.00 91.06 86 ILE A C 1
ATOM 668 O O . ILE A 1 86 ? 8.253 -1.477 -19.152 1.00 91.06 86 ILE A O 1
ATOM 672 N N . ASP A 1 87 ? 6.724 0.060 -19.747 1.00 86.50 87 ASP A N 1
ATOM 673 C CA . ASP A 1 87 ? 5.581 -0.856 -19.656 1.00 86.50 87 ASP A CA 1
ATOM 674 C C . ASP A 1 87 ? 5.625 -1.833 -20.844 1.00 86.50 87 ASP A C 1
ATOM 676 O O . ASP A 1 87 ? 5.507 -1.372 -21.984 1.00 86.50 87 ASP A O 1
ATOM 680 N N . PRO A 1 88 ? 5.742 -3.155 -20.618 1.00 81.81 88 PRO A N 1
ATOM 681 C CA . PRO A 1 88 ? 5.837 -4.141 -21.698 1.00 81.81 88 PRO A CA 1
ATOM 682 C C . PRO A 1 88 ? 4.572 -4.202 -22.568 1.00 81.81 88 PRO A C 1
ATOM 684 O O . PRO A 1 88 ? 4.611 -4.686 -23.695 1.00 81.81 88 PRO A O 1
ATOM 687 N N . THR A 1 89 ? 3.434 -3.718 -22.063 1.00 84.31 89 THR A N 1
ATOM 688 C CA . THR A 1 89 ? 2.154 -3.742 -22.785 1.00 84.31 89 THR A CA 1
ATOM 689 C C . THR A 1 89 ? 2.107 -2.678 -23.875 1.00 84.31 89 THR A C 1
ATOM 691 O O . THR A 1 89 ? 1.578 -2.914 -24.959 1.00 84.31 89 THR A O 1
ATOM 694 N N . ASN A 1 90 ? 2.641 -1.493 -23.575 1.00 83.94 90 ASN A N 1
ATOM 695 C CA . ASN A 1 90 ? 2.455 -0.294 -24.390 1.00 83.94 90 ASN A CA 1
ATOM 696 C C . ASN A 1 90 ? 3.778 0.288 -24.918 1.00 83.94 90 ASN A C 1
ATOM 698 O O . ASN A 1 90 ? 3.754 1.184 -25.758 1.00 83.94 90 ASN A O 1
ATOM 702 N N . GLY A 1 91 ? 4.928 -0.173 -24.415 1.00 87.19 91 GLY A N 1
ATOM 703 C CA . GLY A 1 91 ? 6.254 0.365 -24.735 1.00 87.19 91 GLY A CA 1
ATOM 704 C C . GLY A 1 91 ? 6.491 1.787 -24.211 1.00 87.19 91 GLY A C 1
ATOM 705 O O . GLY A 1 91 ? 7.399 2.476 -24.671 1.00 87.19 91 GLY A O 1
ATOM 706 N N . ILE A 1 92 ? 5.661 2.266 -23.278 1.00 89.94 92 ILE A N 1
ATOM 707 C CA . ILE A 1 92 ? 5.703 3.648 -22.785 1.00 89.94 92 ILE A CA 1
ATOM 708 C C . ILE A 1 92 ? 6.502 3.719 -21.486 1.00 89.94 92 ILE A C 1
ATOM 710 O O . ILE A 1 92 ? 6.275 2.954 -20.542 1.00 89.94 92 ILE A O 1
ATOM 714 N N . LYS A 1 93 ? 7.400 4.706 -21.413 1.00 91.88 93 LYS A N 1
ATOM 715 C CA . LYS A 1 93 ? 8.136 5.040 -20.194 1.00 91.88 93 LYS A CA 1
ATOM 716 C C . LYS A 1 93 ? 7.172 5.521 -19.110 1.00 91.88 93 LYS A C 1
ATOM 718 O O . LYS A 1 93 ? 6.526 6.560 -19.244 1.00 91.88 93 LYS A O 1
ATOM 723 N N . THR A 1 94 ? 7.133 4.770 -18.022 1.00 91.50 94 THR A N 1
ATOM 724 C CA . THR A 1 94 ? 6.195 4.927 -16.917 1.00 91.50 94 THR A CA 1
ATOM 725 C C . THR A 1 94 ? 6.962 5.086 -15.613 1.00 91.50 94 THR A C 1
ATOM 727 O O . THR A 1 94 ? 7.975 4.428 -15.388 1.00 91.50 94 THR A O 1
ATOM 730 N N . THR A 1 95 ? 6.507 5.986 -14.746 1.00 91.88 95 THR A N 1
ATOM 731 C CA . THR A 1 95 ? 7.091 6.220 -13.421 1.00 91.88 95 THR A CA 1
ATOM 732 C C . THR A 1 95 ? 6.047 5.997 -12.344 1.00 91.88 95 THR A C 1
ATOM 734 O O . THR A 1 95 ? 4.950 6.538 -12.438 1.00 91.88 95 THR A O 1
ATOM 737 N N . ILE A 1 96 ? 6.400 5.242 -11.306 1.00 91.75 96 ILE A N 1
ATOM 738 C CA . ILE A 1 96 ? 5.602 5.125 -10.087 1.00 91.75 96 ILE A CA 1
ATOM 739 C C . ILE A 1 96 ? 6.262 5.955 -8.993 1.00 91.75 96 ILE A C 1
ATOM 741 O O . ILE A 1 96 ? 7.453 5.789 -8.732 1.00 91.75 96 ILE A O 1
ATOM 745 N N . THR A 1 97 ? 5.495 6.834 -8.351 1.00 91.81 97 THR A N 1
ATOM 746 C CA . THR A 1 97 ? 5.962 7.692 -7.252 1.00 91.81 97 THR A CA 1
ATOM 747 C C . THR A 1 97 ? 4.865 7.917 -6.217 1.00 91.81 97 THR A C 1
ATOM 749 O O . THR A 1 97 ? 3.678 7.799 -6.520 1.00 91.81 97 THR A O 1
ATOM 752 N N . ASN A 1 98 ? 5.254 8.297 -5.001 1.00 90.19 98 ASN A N 1
ATOM 753 C CA . ASN A 1 98 ? 4.321 8.864 -4.028 1.00 90.19 98 ASN A CA 1
ATOM 754 C C . ASN A 1 98 ? 3.763 10.188 -4.564 1.00 90.19 98 ASN A C 1
ATOM 756 O O . ASN A 1 98 ? 4.527 11.028 -5.047 1.00 90.19 98 ASN A O 1
ATOM 760 N N . GLY A 1 99 ? 2.455 10.390 -4.459 1.00 86.06 99 GLY A N 1
ATOM 761 C CA . GLY A 1 99 ? 1.809 11.616 -4.907 1.00 86.06 99 GLY A CA 1
ATOM 762 C C . GLY A 1 99 ? 0.314 11.636 -4.623 1.00 86.06 99 GLY A C 1
ATOM 763 O O . GLY A 1 99 ? -0.213 10.805 -3.887 1.00 86.06 99 GLY A O 1
ATOM 764 N N . SER A 1 100 ? -0.364 12.606 -5.215 1.00 77.31 100 SER A N 1
ATOM 765 C CA . SER A 1 100 ? -1.819 12.723 -5.202 1.00 77.31 100 SER A CA 1
ATOM 766 C C . SER A 1 100 ? -2.309 12.844 -6.631 1.00 77.31 100 SER A C 1
ATOM 768 O O . SER A 1 100 ? -1.761 13.637 -7.401 1.00 77.31 100 SER A O 1
ATOM 770 N N . ASP A 1 101 ? -3.335 12.081 -6.984 1.00 67.94 101 ASP A N 1
ATOM 771 C CA . ASP A 1 101 ? -3.964 12.238 -8.287 1.00 67.94 101 ASP A CA 1
ATOM 772 C C . ASP A 1 101 ? -4.828 13.498 -8.260 1.00 67.94 101 ASP A C 1
ATOM 774 O O . ASP A 1 101 ? -5.628 13.688 -7.353 1.00 67.94 101 ASP A O 1
ATOM 778 N N . SER A 1 102 ? -4.640 14.400 -9.218 1.00 55.91 102 SER A N 1
ATOM 779 C CA . SER A 1 102 ? -5.514 15.576 -9.368 1.00 55.91 102 SER A CA 1
ATOM 780 C C . SER A 1 102 ? -6.656 15.311 -10.352 1.00 55.91 102 SER A C 1
ATOM 782 O O . SER A 1 102 ? -7.563 16.133 -10.483 1.00 55.91 102 SER A O 1
ATOM 784 N N . THR A 1 103 ? -6.621 14.169 -11.042 1.00 54.25 103 THR A N 1
ATOM 785 C CA . THR A 1 103 ? -7.538 13.790 -12.112 1.00 54.25 103 THR A CA 1
ATOM 786 C C . THR A 1 103 ? -8.364 12.580 -11.699 1.00 54.25 103 THR A C 1
ATOM 788 O O . THR A 1 103 ? -8.112 11.454 -12.113 1.00 54.25 103 THR A O 1
ATOM 791 N N . GLY A 1 104 ? -9.399 12.805 -10.886 1.00 49.69 104 GLY A N 1
ATOM 792 C CA . GLY A 1 104 ? -10.405 11.772 -10.660 1.00 49.69 104 GLY A CA 1
ATOM 793 C C . GLY A 1 104 ? -11.065 11.361 -11.977 1.00 49.69 104 GLY A C 1
ATOM 794 O O . GLY A 1 104 ? -11.270 12.179 -12.882 1.00 49.69 104 GLY A O 1
ATOM 795 N N . THR A 1 105 ? -11.441 10.087 -12.083 1.00 46.28 105 THR A N 1
ATOM 796 C CA . THR A 1 105 ? -12.296 9.621 -13.181 1.00 46.28 105 THR A CA 1
ATOM 797 C C . THR A 1 105 ? -13.606 10.416 -13.137 1.00 46.28 105 THR A C 1
ATOM 799 O O . THR A 1 105 ? -14.372 10.297 -12.187 1.00 46.28 105 THR A O 1
ATOM 802 N N . GLY A 1 106 ? -13.839 11.276 -14.135 1.00 51.28 106 GLY A N 1
ATOM 803 C CA . GLY A 1 106 ? -15.026 12.140 -14.208 1.00 51.28 106 GLY A CA 1
ATOM 804 C C . GLY A 1 106 ? -14.851 13.588 -13.723 1.00 51.28 106 GLY A C 1
ATOM 805 O O . GLY A 1 106 ? -15.852 14.263 -13.506 1.00 51.28 106 GLY A O 1
ATOM 806 N N . GLY A 1 107 ? -13.622 14.095 -13.557 1.00 47.44 107 GLY A N 1
ATOM 807 C CA . GLY A 1 107 ? -13.383 15.523 -13.278 1.00 47.44 107 GLY A CA 1
ATOM 808 C C . GLY A 1 107 ? -13.640 15.960 -11.829 1.00 47.44 107 GLY A C 1
ATOM 809 O O . GLY A 1 107 ? -13.598 17.152 -11.529 1.00 47.44 107 GLY A O 1
ATOM 810 N N . ALA A 1 108 ? -13.871 15.014 -10.916 1.00 46.09 108 ALA A N 1
ATOM 811 C CA . ALA A 1 108 ? -13.876 15.280 -9.484 1.00 46.09 108 ALA A CA 1
ATOM 812 C C . ALA A 1 108 ? -12.431 15.301 -8.960 1.00 46.09 108 ALA A C 1
ATOM 814 O O . ALA A 1 108 ? -11.703 14.319 -9.091 1.00 46.09 108 ALA A O 1
ATOM 815 N N . SER A 1 109 ? -12.010 16.417 -8.359 1.00 45.75 109 SER A N 1
ATOM 816 C CA . SER A 1 1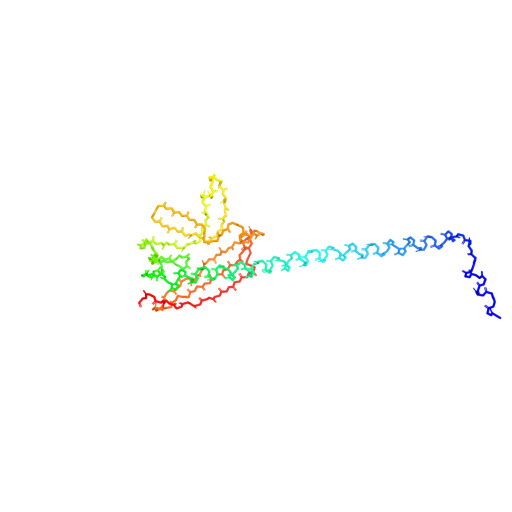09 ? -10.738 16.502 -7.636 1.00 45.75 109 SER A CA 1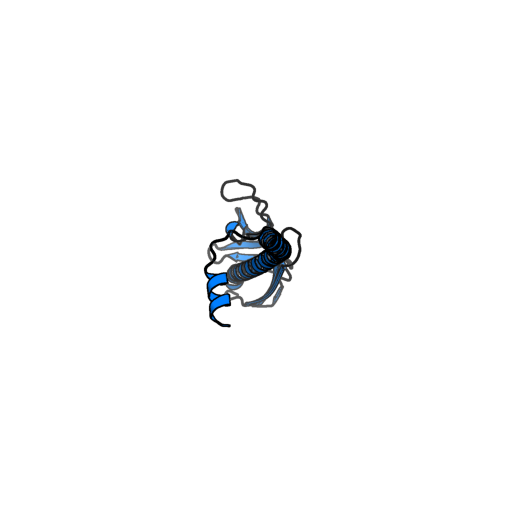
ATOM 817 C C . SER A 1 109 ? -10.834 15.654 -6.366 1.00 45.75 109 SER A C 1
ATOM 819 O O . SER A 1 109 ? -11.328 16.095 -5.328 1.00 45.75 109 SER A O 1
ATOM 821 N N . VAL A 1 110 ? -10.401 14.403 -6.465 1.00 52.59 110 VAL A N 1
ATOM 822 C CA . VAL A 1 110 ? -10.141 13.547 -5.313 1.00 52.59 110 VAL A CA 1
ATOM 823 C C . VAL A 1 110 ? -8.691 13.783 -4.930 1.00 52.59 110 VAL A C 1
ATOM 825 O O . VAL A 1 110 ? -7.794 13.297 -5.596 1.00 52.59 110 VAL A O 1
ATOM 828 N N . ASN A 1 111 ? -8.431 14.562 -3.878 1.00 55.84 111 ASN A N 1
ATOM 829 C CA . ASN A 1 111 ? -7.079 14.705 -3.321 1.00 55.84 111 ASN A CA 1
ATOM 830 C C . ASN A 1 111 ? -6.668 13.407 -2.601 1.00 55.84 111 ASN A C 1
ATOM 832 O O . ASN A 1 111 ? -6.374 13.416 -1.407 1.00 55.84 111 ASN A O 1
ATOM 836 N N . ASN A 1 112 ? -6.726 12.276 -3.305 1.00 65.38 112 ASN A N 1
ATOM 837 C CA . ASN A 1 112 ? -6.371 10.983 -2.764 1.00 65.38 112 ASN A CA 1
ATOM 838 C C . ASN A 1 112 ? -4.854 10.852 -2.864 1.00 65.38 112 ASN A C 1
ATOM 840 O O . ASN A 1 112 ? -4.271 10.809 -3.952 1.00 65.38 112 ASN A O 1
ATOM 844 N N . THR A 1 113 ? -4.206 10.880 -1.708 1.00 76.50 113 THR A N 1
ATOM 845 C CA . THR A 1 113 ? -2.776 10.635 -1.579 1.00 76.50 113 THR A CA 1
ATOM 846 C C . THR A 1 113 ? -2.513 9.136 -1.6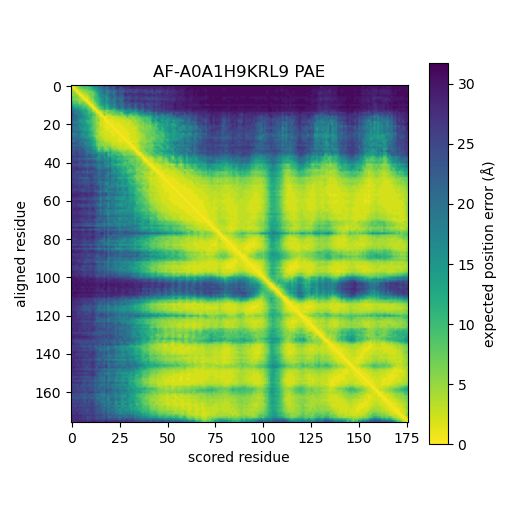64 1.00 76.50 113 THR A C 1
ATOM 848 O O . THR A 1 113 ? -3.263 8.327 -1.125 1.00 76.50 113 THR A O 1
ATOM 851 N N . GLY A 1 114 ? -1.445 8.753 -2.359 1.00 85.38 114 GLY A N 1
ATOM 852 C CA . GLY A 1 114 ? -1.080 7.358 -2.566 1.00 85.38 114 GLY A CA 1
ATOM 853 C C . GLY A 1 114 ? 0.066 7.194 -3.559 1.00 85.38 114 GLY A C 1
ATOM 854 O O . GLY A 1 114 ? 0.948 8.045 -3.678 1.00 85.38 114 GLY A O 1
ATOM 855 N N . LEU A 1 115 ? 0.045 6.078 -4.285 1.00 88.69 115 LEU A N 1
ATOM 856 C CA . LEU A 1 115 ? 1.013 5.776 -5.336 1.00 88.69 115 LEU A CA 1
ATOM 857 C C . LEU A 1 115 ? 0.425 6.135 -6.699 1.00 88.69 115 LEU A C 1
ATOM 859 O O . LEU A 1 115 ? -0.644 5.641 -7.057 1.00 88.69 115 LEU A O 1
ATOM 863 N N . ILE A 1 116 ? 1.133 6.967 -7.455 1.00 89.50 116 ILE A N 1
ATOM 864 C CA . ILE A 1 116 ? 0.716 7.467 -8.766 1.00 89.50 116 ILE A CA 1
ATOM 865 C C . ILE A 1 116 ? 1.564 6.822 -9.850 1.00 89.50 116 ILE A C 1
ATOM 867 O O . ILE A 1 116 ? 2.788 6.778 -9.735 1.00 89.50 116 ILE A O 1
ATOM 871 N N . ILE A 1 117 ? 0.897 6.346 -10.897 1.00 89.38 117 ILE A N 1
ATOM 872 C CA . ILE A 1 117 ? 1.491 5.887 -12.147 1.00 89.38 117 ILE A CA 1
ATOM 873 C C . ILE A 1 117 ? 1.421 7.053 -13.135 1.00 89.38 117 ILE A C 1
ATOM 875 O O . ILE A 1 117 ? 0.331 7.480 -13.513 1.00 89.38 117 ILE A O 1
ATOM 879 N N . SER A 1 118 ? 2.575 7.550 -13.569 1.00 90.19 118 SER A N 1
ATOM 880 C CA . SER A 1 118 ? 2.703 8.666 -14.512 1.00 90.19 118 SER A CA 1
ATOM 881 C C . SER A 1 118 ? 3.370 8.207 -15.803 1.00 90.19 118 SER A C 1
ATOM 883 O O . SER A 1 118 ? 4.419 7.566 -15.765 1.00 90.19 118 SER A O 1
ATOM 885 N N . TYR A 1 119 ? 2.797 8.573 -16.945 1.00 89.25 119 TYR A N 1
ATOM 886 C CA . TYR A 1 119 ? 3.292 8.230 -18.280 1.00 89.25 119 TYR A CA 1
ATOM 887 C C . TYR A 1 119 ? 3.052 9.387 -19.255 1.00 89.25 119 TYR A C 1
ATOM 889 O O . TYR A 1 119 ? 2.383 10.377 -18.949 1.00 89.25 119 TYR A O 1
ATOM 897 N N . THR A 1 120 ? 3.615 9.287 -20.457 1.00 84.88 120 THR A N 1
ATOM 898 C CA . THR A 1 120 ? 3.378 10.280 -21.507 1.00 84.88 120 THR A CA 1
ATOM 899 C C . THR A 1 120 ? 1.898 10.283 -21.895 1.00 84.88 120 THR A C 1
ATOM 901 O O . THR A 1 120 ? 1.415 9.338 -22.510 1.00 84.88 120 THR A O 1
ATOM 904 N N . GLY A 1 121 ? 1.179 11.348 -21.532 1.00 80.56 121 GLY A N 1
ATOM 905 C CA . GLY A 1 121 ? -0.244 11.522 -21.848 1.00 80.56 121 GLY A CA 1
ATOM 906 C C . GLY A 1 121 ? -1.196 11.426 -20.654 1.00 80.56 121 GLY A C 1
ATOM 907 O O . GLY A 1 121 ? -2.388 11.658 -20.838 1.00 80.56 121 GLY A O 1
ATOM 908 N N . GLY A 1 122 ? -0.708 11.141 -19.441 1.00 83.44 122 GLY A N 1
ATOM 909 C CA . GLY A 1 122 ? -1.545 11.195 -18.243 1.00 83.44 122 GLY A CA 1
ATOM 910 C C . GLY A 1 122 ? -0.929 10.562 -17.000 1.00 83.44 122 GLY A C 1
ATOM 911 O O . GLY A 1 122 ? 0.198 10.068 -17.002 1.00 83.44 122 GLY A O 1
ATOM 912 N N . SER A 1 123 ? -1.707 10.575 -15.924 1.00 84.88 123 SER A N 1
ATOM 913 C CA . SER A 1 123 ? -1.400 9.887 -14.675 1.00 84.88 123 SER A CA 1
ATOM 914 C C . SER A 1 123 ? -2.671 9.300 -14.077 1.00 84.88 123 SER A C 1
ATOM 916 O O . SER A 1 123 ? -3.75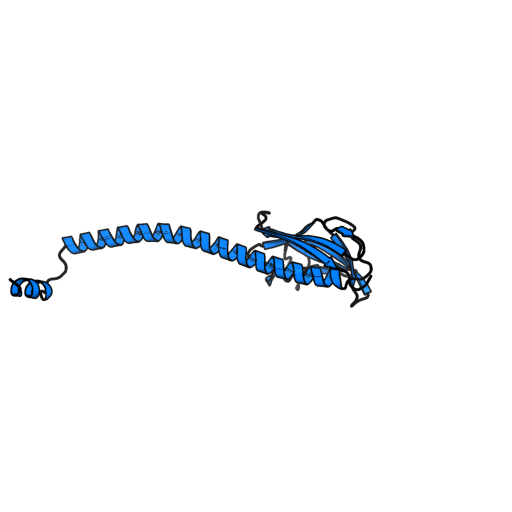2 9.837 -14.300 1.00 84.88 123 SER A O 1
ATOM 918 N N . HIS A 1 124 ? -2.540 8.221 -13.314 1.00 84.38 124 HIS A N 1
ATOM 919 C CA . HIS A 1 124 ? -3.628 7.673 -12.506 1.00 84.38 124 HIS A CA 1
ATOM 920 C C . HIS A 1 124 ? -3.080 6.998 -11.245 1.00 84.38 124 HIS A C 1
ATOM 922 O O . HIS A 1 124 ? -1.895 6.667 -11.159 1.00 84.38 124 HIS A O 1
ATOM 928 N N . GLN A 1 125 ? -3.936 6.760 -10.255 1.00 86.69 125 GLN A N 1
ATOM 929 C CA . GLN A 1 125 ? -3.551 6.029 -9.044 1.00 86.69 125 GLN A CA 1
ATOM 930 C C . GLN A 1 125 ? -3.306 4.536 -9.300 1.00 86.69 125 GLN A C 1
ATOM 932 O O . GLN A 1 125 ? -4.072 3.862 -9.986 1.00 86.69 125 GLN A O 1
ATOM 937 N N . LEU A 1 126 ? -2.283 3.978 -8.648 1.00 85.25 126 LEU A N 1
ATOM 938 C CA . LEU A 1 126 ? -1.973 2.543 -8.674 1.00 85.25 126 LEU A CA 1
ATOM 939 C C . LEU A 1 126 ? -3.146 1.683 -8.167 1.00 85.25 126 LEU A C 1
ATOM 941 O O . LEU A 1 126 ? -3.419 0.583 -8.671 1.00 85.25 126 LEU A O 1
ATOM 945 N N . LEU A 1 127 ? -3.841 2.169 -7.142 1.00 84.62 127 LEU A N 1
ATOM 946 C CA . LEU A 1 127 ? -5.025 1.534 -6.572 1.00 84.62 127 LEU A CA 1
ATOM 947 C C . LEU A 1 127 ? -6.228 2.432 -6.827 1.00 84.62 127 LEU A C 1
ATOM 949 O O . LEU A 1 127 ? -6.091 3.645 -6.886 1.00 84.62 127 LEU A O 1
ATOM 953 N N . ALA A 1 128 ? -7.404 1.831 -6.972 1.00 75.44 128 ALA A N 1
ATOM 954 C CA . ALA A 1 128 ? -8.631 2.608 -7.058 1.00 75.44 128 ALA A CA 1
ATOM 955 C C . ALA A 1 128 ? -8.924 3.281 -5.708 1.00 75.44 128 ALA A C 1
ATOM 957 O O . ALA A 1 128 ? -8.626 2.695 -4.664 1.00 75.44 128 ALA A O 1
ATOM 958 N N . ASP A 1 129 ? -9.596 4.435 -5.725 1.00 71.00 129 ASP A N 1
ATOM 959 C CA . ASP A 1 129 ? -10.002 5.154 -4.506 1.00 71.00 129 ASP A CA 1
ATOM 960 C C . ASP A 1 129 ? -10.778 4.257 -3.527 1.00 71.00 129 ASP A C 1
ATOM 962 O O . ASP A 1 129 ? -10.587 4.324 -2.317 1.00 71.00 129 ASP A O 1
ATOM 966 N N . SER A 1 130 ? -11.599 3.342 -4.054 1.00 68.25 130 SER A N 1
ATOM 967 C CA . SER A 1 130 ? -12.366 2.364 -3.268 1.00 68.25 130 SER A CA 1
ATOM 968 C C . SER A 1 130 ? -11.502 1.384 -2.468 1.00 68.25 130 SER A C 1
ATOM 970 O O . SER A 1 130 ? -11.961 0.856 -1.457 1.00 68.25 130 SER A O 1
ATOM 972 N N . ALA A 1 131 ? -10.260 1.137 -2.895 1.00 67.25 131 ALA A N 1
ATOM 973 C CA . ALA A 1 131 ? -9.315 0.303 -2.161 1.00 67.25 131 ALA A CA 1
ATOM 974 C C . ALA A 1 131 ? -8.634 1.075 -1.016 1.00 67.25 131 ALA A C 1
ATOM 976 O O . ALA A 1 131 ? -8.241 0.464 -0.027 1.00 67.25 131 ALA A O 1
ATOM 977 N N . MET A 1 132 ? -8.528 2.404 -1.119 1.00 71.44 132 MET A N 1
ATOM 978 C CA . MET A 1 132 ? -7.923 3.288 -0.114 1.00 71.44 132 MET A CA 1
ATOM 979 C C . MET A 1 132 ? -8.979 3.798 0.884 1.00 71.44 132 MET A C 1
ATOM 981 O O . MET A 1 132 ? -9.140 4.996 1.111 1.00 71.44 132 MET A O 1
ATOM 985 N N . ASN A 1 133 ? -9.751 2.873 1.459 1.00 68.31 133 ASN A N 1
ATOM 986 C CA . ASN A 1 133 ? -10.802 3.201 2.423 1.00 68.31 133 ASN A CA 1
ATOM 987 C C . ASN A 1 133 ? -10.225 3.521 3.825 1.00 68.31 133 ASN A C 1
ATOM 989 O O . ASN A 1 133 ? -9.066 3.236 4.122 1.00 68.31 133 ASN A O 1
ATOM 993 N N . ASP A 1 134 ? -11.043 4.108 4.704 1.00 72.38 134 ASP A N 1
ATOM 994 C CA . ASP A 1 134 ? -10.716 4.451 6.102 1.00 72.38 134 ASP A CA 1
ATOM 995 C C . ASP A 1 134 ? -9.580 5.472 6.300 1.00 72.38 134 ASP A C 1
ATOM 997 O O . ASP A 1 134 ? -9.014 5.594 7.393 1.00 72.38 134 ASP A O 1
ATOM 1001 N N . GLY A 1 135 ? -9.262 6.253 5.264 1.00 76.69 135 GLY A N 1
ATOM 1002 C CA . GLY A 1 135 ? -8.188 7.244 5.330 1.00 76.69 135 GLY A CA 1
ATOM 1003 C C . GLY A 1 135 ? -6.815 6.597 5.486 1.00 76.69 135 GLY A C 1
ATOM 1004 O O . GLY A 1 135 ? -5.987 7.066 6.273 1.00 76.69 135 GLY A O 1
ATOM 1005 N N . LEU A 1 136 ? -6.625 5.460 4.818 1.00 85.75 136 LEU A N 1
ATOM 1006 C CA . LEU A 1 136 ? -5.371 4.731 4.753 1.00 85.75 136 LEU A CA 1
ATOM 1007 C C . LEU A 1 136 ? -4.701 5.001 3.410 1.00 85.75 136 LEU A C 1
ATOM 1009 O O . LEU A 1 136 ? -5.319 4.866 2.358 1.00 85.75 136 LEU A O 1
ATOM 1013 N N . VAL A 1 137 ? -3.425 5.358 3.463 1.00 88.56 137 VAL A N 1
ATOM 1014 C CA . VAL A 1 137 ? -2.650 5.824 2.318 1.00 88.56 137 VAL A CA 1
ATOM 1015 C C . VAL A 1 137 ? -1.388 4.973 2.186 1.00 88.56 137 VAL A C 1
ATOM 1017 O O . VAL A 1 137 ? -0.624 4.880 3.155 1.00 88.56 137 VAL A O 1
ATOM 1020 N N . PRO A 1 138 ? -1.147 4.343 1.022 1.00 90.75 138 PRO A N 1
ATOM 1021 C CA . PRO A 1 138 ? 0.093 3.634 0.759 1.00 90.75 138 PRO A CA 1
ATOM 1022 C C . PRO A 1 138 ? 1.212 4.600 0.362 1.00 90.75 138 PRO A C 1
ATOM 1024 O O . PRO A 1 138 ? 1.018 5.514 -0.435 1.00 90.75 138 PRO A O 1
ATOM 1027 N N . GLU A 1 139 ? 2.409 4.338 0.867 1.00 90.88 139 GLU A N 1
ATOM 1028 C CA . GLU A 1 139 ? 3.629 5.061 0.530 1.00 90.88 139 GLU A CA 1
ATOM 1029 C C . GLU A 1 139 ? 4.755 4.068 0.253 1.00 90.88 139 GLU A C 1
ATOM 1031 O O . GLU A 1 139 ? 4.900 3.069 0.963 1.00 90.88 139 GLU A O 1
ATOM 1036 N N . ILE A 1 140 ? 5.567 4.351 -0.763 1.00 92.00 140 ILE A N 1
ATOM 1037 C CA . ILE A 1 140 ? 6.754 3.570 -1.086 1.00 92.00 140 ILE A CA 1
ATOM 1038 C C . ILE A 1 140 ? 8.027 4.326 -0.719 1.00 92.00 140 ILE A C 1
ATOM 1040 O O . ILE A 1 140 ? 8.174 5.521 -0.976 1.00 92.00 140 ILE A O 1
ATOM 1044 N N . THR A 1 141 ? 8.965 3.614 -0.107 1.00 92.69 141 THR A N 1
ATOM 1045 C CA . THR A 1 141 ? 10.261 4.147 0.318 1.00 92.69 141 THR A CA 1
ATOM 1046 C C . THR A 1 141 ? 11.360 3.112 0.104 1.00 92.69 141 THR A C 1
ATOM 1048 O O . THR A 1 141 ? 11.084 1.929 -0.099 1.00 92.69 141 THR A O 1
ATOM 1051 N N . ASN A 1 142 ? 12.618 3.548 0.206 1.00 91.19 142 ASN A N 1
ATOM 1052 C CA . ASN A 1 142 ? 13.803 2.691 0.129 1.00 91.19 142 ASN A CA 1
ATOM 1053 C C . ASN A 1 142 ? 13.882 1.842 -1.149 1.00 91.19 142 ASN A C 1
ATOM 1055 O O . ASN A 1 142 ? 14.368 0.713 -1.104 1.00 91.19 142 ASN A O 1
ATOM 1059 N N . ILE A 1 143 ? 13.410 2.377 -2.279 1.00 91.88 143 ILE A N 1
ATOM 1060 C CA . ILE A 1 143 ? 13.574 1.713 -3.571 1.00 91.88 143 ILE A CA 1
ATOM 1061 C C . ILE A 1 143 ? 15.065 1.675 -3.913 1.00 91.88 143 ILE A C 1
ATOM 1063 O O . ILE A 1 143 ? 15.736 2.707 -3.960 1.00 91.88 143 ILE A O 1
ATOM 1067 N N . ASN A 1 144 ? 15.584 0.471 -4.129 1.00 91.62 144 ASN A N 1
ATOM 1068 C CA . ASN A 1 144 ? 16.961 0.236 -4.526 1.00 91.62 144 ASN A CA 1
ATOM 1069 C C . ASN A 1 144 ? 17.032 -0.965 -5.474 1.00 91.62 144 ASN A C 1
ATOM 1071 O O . ASN A 1 144 ? 16.673 -2.085 -5.102 1.00 91.62 144 ASN A O 1
ATOM 1075 N N . LYS A 1 145 ? 17.520 -0.726 -6.693 1.00 89.00 145 LYS A N 1
ATOM 1076 C CA . LYS A 1 145 ? 17.792 -1.769 -7.679 1.00 89.00 145 LYS A CA 1
ATOM 1077 C C . LYS A 1 145 ? 19.233 -2.258 -7.540 1.00 89.00 145 LYS A C 1
ATOM 1079 O O . LYS A 1 145 ? 20.172 -1.477 -7.654 1.00 89.00 145 LYS A O 1
ATOM 1084 N N . ASN A 1 146 ? 19.397 -3.566 -7.378 1.00 88.06 146 ASN A N 1
ATOM 1085 C CA . ASN A 1 146 ? 20.684 -4.248 -7.380 1.00 88.06 146 ASN A CA 1
ATOM 1086 C C . ASN A 1 146 ? 20.645 -5.420 -8.374 1.00 88.06 146 ASN A C 1
ATOM 1088 O O . ASN A 1 146 ? 20.050 -6.468 -8.097 1.00 88.06 146 ASN A O 1
ATOM 1092 N N . GLY A 1 147 ? 21.242 -5.221 -9.554 1.00 87.06 147 GLY A N 1
ATOM 1093 C CA . GLY A 1 147 ? 21.171 -6.175 -10.664 1.00 87.06 147 GLY A CA 1
ATOM 1094 C C . GLY A 1 147 ? 19.720 -6.512 -11.020 1.00 87.06 147 GLY A C 1
ATOM 1095 O O . GLY A 1 147 ? 18.899 -5.614 -11.176 1.00 87.06 147 GLY A O 1
ATOM 1096 N N . GLN A 1 148 ? 19.396 -7.808 -11.051 1.00 88.12 148 GLN A N 1
ATOM 1097 C CA . GLN A 1 148 ? 18.049 -8.325 -11.339 1.00 88.12 148 GLN A CA 1
ATOM 1098 C C . GLN A 1 148 ? 17.079 -8.258 -10.145 1.00 88.12 148 GLN A C 1
ATOM 1100 O O . GLN A 1 148 ? 16.046 -8.928 -10.154 1.00 88.12 148 GLN A O 1
ATOM 1105 N N . THR A 1 149 ? 17.405 -7.535 -9.074 1.00 90.25 149 THR A N 1
ATOM 1106 C CA . THR A 1 149 ? 16.542 -7.433 -7.889 1.00 90.25 149 THR A CA 1
ATOM 1107 C C . THR A 1 149 ? 16.232 -5.989 -7.549 1.00 90.25 149 THR A C 1
ATOM 1109 O O . THR A 1 149 ? 17.086 -5.114 -7.667 1.00 90.25 149 THR A O 1
ATOM 1112 N N . VAL A 1 150 ? 15.011 -5.743 -7.090 1.00 92.12 150 VAL A N 1
ATOM 1113 C CA . VAL A 1 150 ? 14.572 -4.451 -6.569 1.00 92.12 150 VAL A CA 1
ATOM 1114 C C . VAL A 1 150 ? 14.084 -4.658 -5.148 1.00 92.12 150 VAL A C 1
ATOM 1116 O O . VAL A 1 150 ? 13.185 -5.458 -4.896 1.00 92.12 150 VAL A O 1
ATOM 1119 N N . ASN A 1 151 ? 14.695 -3.934 -4.221 1.00 93.62 151 ASN A N 1
ATOM 1120 C CA . ASN A 1 151 ? 14.278 -3.859 -2.831 1.00 93.62 151 ASN A CA 1
ATOM 1121 C C . ASN A 1 151 ? 13.453 -2.594 -2.645 1.00 93.62 151 ASN A C 1
ATOM 1123 O O . ASN A 1 151 ? 13.827 -1.547 -3.167 1.00 93.62 151 ASN A O 1
ATOM 1127 N N . TYR A 1 152 ? 12.351 -2.683 -1.913 1.00 93.44 152 TYR A N 1
ATOM 1128 C CA . TYR A 1 152 ? 11.526 -1.531 -1.570 1.00 93.44 152 TYR A CA 1
ATOM 1129 C C . TYR A 1 152 ? 10.715 -1.806 -0.305 1.00 93.44 152 TYR A C 1
ATOM 1131 O O . TYR A 1 152 ? 10.488 -2.953 0.078 1.00 93.44 152 TYR A O 1
ATOM 1139 N N . THR A 1 153 ? 10.241 -0.744 0.334 1.00 94.56 153 THR A N 1
ATOM 1140 C CA . THR A 1 153 ? 9.383 -0.818 1.516 1.00 94.56 153 THR A CA 1
ATOM 1141 C C . THR A 1 153 ? 8.068 -0.124 1.224 1.00 94.56 153 THR A C 1
ATOM 1143 O O . THR A 1 153 ? 8.064 1.047 0.846 1.00 94.56 153 THR A O 1
ATOM 1146 N N . ILE A 1 154 ? 6.958 -0.831 1.435 1.00 93.62 154 ILE A N 1
ATOM 1147 C CA . ILE A 1 154 ? 5.620 -0.238 1.399 1.00 93.62 154 ILE A CA 1
ATOM 1148 C C . ILE A 1 154 ? 5.152 -0.009 2.829 1.00 93.62 154 ILE A C 1
ATOM 1150 O O . ILE A 1 154 ? 5.186 -0.920 3.656 1.00 93.62 154 ILE A O 1
ATOM 1154 N N . THR A 1 155 ? 4.698 1.207 3.101 1.00 93.38 155 THR A N 1
ATOM 1155 C CA . THR A 1 155 ? 4.163 1.633 4.391 1.00 93.38 155 THR A CA 1
ATOM 1156 C C . THR A 1 155 ? 2.735 2.113 4.195 1.00 93.38 155 THR A C 1
ATOM 1158 O O . THR A 1 155 ? 2.473 2.936 3.324 1.00 93.38 155 THR A O 1
ATOM 1161 N N . ILE A 1 156 ? 1.807 1.629 5.019 1.00 92.31 156 ILE A N 1
ATOM 1162 C CA . ILE A 1 156 ? 0.450 2.168 5.087 1.00 92.31 156 ILE A CA 1
ATOM 1163 C C . ILE A 1 156 ? 0.382 3.150 6.246 1.00 92.31 156 ILE A C 1
ATOM 1165 O O . ILE A 1 156 ? 0.615 2.790 7.406 1.00 92.31 156 ILE A O 1
ATOM 1169 N N . LYS A 1 157 ? 0.045 4.396 5.925 1.00 89.88 157 LYS A N 1
ATOM 1170 C CA . LYS A 1 157 ? -0.173 5.469 6.892 1.00 89.88 157 LYS A CA 1
ATOM 1171 C C . LYS A 1 157 ? -1.654 5.784 7.000 1.00 89.88 157 LYS A C 1
ATOM 1173 O O . LYS A 1 157 ? -2.418 5.530 6.077 1.00 89.88 157 LYS A O 1
ATOM 1178 N N . ASN A 1 158 ? -2.070 6.354 8.121 1.00 86.75 158 ASN A N 1
ATOM 1179 C CA . ASN A 1 158 ? -3.388 6.975 8.222 1.00 86.75 158 ASN A CA 1
ATOM 1180 C C . ASN A 1 158 ? -3.353 8.448 7.764 1.00 86.75 158 ASN A C 1
ATOM 1182 O O . ASN A 1 158 ? -2.282 9.035 7.621 1.00 86.75 158 ASN A O 1
ATOM 1186 N N . ASN A 1 159 ? -4.518 9.090 7.650 1.00 79.44 159 ASN A N 1
ATOM 1187 C CA . ASN A 1 159 ? -4.655 10.521 7.321 1.00 79.44 159 ASN A CA 1
ATOM 1188 C C . ASN A 1 159 ? -3.931 11.492 8.278 1.00 79.44 159 ASN A C 1
ATOM 1190 O O . ASN A 1 159 ? -3.841 12.681 7.991 1.00 79.44 159 ASN A O 1
ATOM 1194 N N . LYS A 1 160 ? -3.440 11.022 9.432 1.00 79.75 160 LYS A N 1
ATOM 1195 C CA . LYS A 1 160 ? -2.632 11.815 10.376 1.00 79.75 160 LYS A CA 1
ATOM 1196 C C . LYS A 1 160 ? -1.125 11.633 10.157 1.00 79.75 160 LYS A C 1
ATOM 1198 O O . LYS A 1 160 ? -0.340 12.203 10.904 1.00 79.75 160 LYS A O 1
ATOM 1203 N N . GLY A 1 161 ? -0.726 10.821 9.176 1.00 80.19 161 GLY A N 1
ATOM 1204 C CA . GLY A 1 161 ? 0.665 10.483 8.882 1.00 80.19 161 GLY A CA 1
ATOM 1205 C C . GLY A 1 161 ? 1.252 9.376 9.761 1.00 80.19 161 GLY A C 1
ATOM 1206 O O . GLY A 1 161 ? 2.434 9.068 9.619 1.00 80.19 161 GLY A O 1
ATOM 1207 N N . ASN A 1 162 ? 0.464 8.753 10.645 1.00 86.44 162 ASN A N 1
ATOM 1208 C CA . ASN A 1 162 ? 0.966 7.676 11.497 1.00 86.44 162 ASN A CA 1
ATOM 1209 C C . ASN A 1 162 ? 1.063 6.378 10.700 1.00 86.44 162 ASN A C 1
ATOM 1211 O O . ASN A 1 162 ? 0.087 5.967 10.070 1.00 86.44 162 ASN A O 1
ATOM 1215 N N . GLU A 1 163 ? 2.207 5.708 10.802 1.00 90.25 163 GLU A N 1
ATOM 1216 C CA . GLU A 1 163 ? 2.396 4.346 10.310 1.00 90.25 163 GLU A CA 1
ATOM 1217 C C . GLU A 1 163 ? 1.458 3.382 11.047 1.00 90.25 163 GLU A C 1
ATOM 1219 O O . GLU A 1 163 ? 1.430 3.341 12.278 1.00 90.25 163 GLU A O 1
ATOM 1224 N N . ILE A 1 164 ? 0.682 2.621 10.277 1.00 90.19 164 ILE A N 1
ATOM 1225 C CA . ILE A 1 164 ? -0.173 1.542 10.782 1.00 90.19 164 ILE A CA 1
ATOM 1226 C C . ILE A 1 164 ? 0.514 0.196 10.564 1.00 90.19 164 ILE A C 1
ATOM 1228 O O . ILE A 1 164 ? 0.567 -0.639 11.463 1.00 90.19 164 ILE A O 1
ATOM 1232 N N . THR A 1 165 ? 1.068 -0.007 9.370 1.00 92.44 165 THR A N 1
ATOM 1233 C CA . THR A 1 165 ? 1.814 -1.216 9.021 1.00 92.44 165 THR A CA 1
ATOM 1234 C C . THR A 1 165 ? 2.844 -0.911 7.941 1.00 92.44 165 THR A C 1
ATOM 1236 O O . THR A 1 165 ? 2.694 0.048 7.180 1.00 92.44 165 THR A O 1
ATOM 1239 N N . LYS A 1 166 ? 3.895 -1.726 7.868 1.00 94.69 166 LYS A N 1
ATOM 1240 C CA . LYS A 1 166 ? 4.930 -1.640 6.841 1.00 94.69 166 LYS A CA 1
ATOM 1241 C C . LYS A 1 166 ? 5.475 -3.014 6.500 1.00 94.69 166 LYS A C 1
ATOM 1243 O O . LYS A 1 166 ? 5.508 -3.904 7.348 1.00 94.69 166 LYS A O 1
ATOM 1248 N N . GLN A 1 167 ? 5.982 -3.154 5.285 1.00 95.50 167 GLN A N 1
ATOM 1249 C CA . GLN A 1 167 ? 6.661 -4.364 4.856 1.00 95.50 167 GLN A CA 1
ATOM 1250 C C . GLN A 1 167 ? 7.749 -4.047 3.833 1.00 95.50 167 GLN A C 1
ATOM 1252 O O . GLN A 1 167 ? 7.511 -3.348 2.848 1.00 95.50 167 GLN A O 1
ATOM 1257 N N . ALA A 1 168 ? 8.939 -4.592 4.078 1.00 93.75 168 ALA A N 1
ATOM 1258 C CA . ALA A 1 168 ? 10.024 -4.630 3.108 1.00 93.75 168 ALA A CA 1
ATOM 1259 C C . ALA A 1 168 ? 9.831 -5.832 2.176 1.00 93.75 168 ALA A C 1
ATOM 1261 O O . ALA A 1 168 ? 9.494 -6.930 2.627 1.00 93.75 168 ALA A O 1
ATOM 1262 N N . VAL A 1 169 ? 10.033 -5.613 0.882 1.00 93.44 169 VAL A N 1
ATOM 1263 C CA . VAL A 1 169 ? 9.846 -6.605 -0.173 1.00 93.44 169 VAL A CA 1
ATOM 1264 C C . VAL A 1 169 ? 11.048 -6.567 -1.108 1.00 93.44 169 VAL A C 1
ATOM 1266 O O . VAL A 1 169 ? 11.573 -5.501 -1.435 1.00 93.44 169 VAL A O 1
ATOM 1269 N N . THR A 1 170 ? 11.469 -7.751 -1.541 1.00 93.06 170 THR A N 1
ATOM 1270 C CA . THR A 1 170 ? 12.494 -7.936 -2.566 1.00 93.06 170 THR A CA 1
ATOM 1271 C C . THR A 1 170 ? 11.869 -8.658 -3.745 1.00 93.06 170 THR A C 1
ATOM 1273 O O . THR A 1 170 ? 11.303 -9.741 -3.587 1.00 93.06 170 THR A O 1
ATOM 1276 N N . THR A 1 171 ? 12.015 -8.080 -4.931 1.00 91.31 171 THR A N 1
ATOM 1277 C CA . THR A 1 171 ? 11.376 -8.574 -6.152 1.00 91.31 171 THR A CA 1
ATOM 1278 C C . THR A 1 171 ? 12.418 -8.803 -7.218 1.00 91.31 171 THR A C 1
ATOM 1280 O O . THR A 1 171 ? 13.270 -7.950 -7.459 1.00 91.31 171 THR A O 1
ATOM 1283 N N . ARG A 1 172 ? 12.355 -9.970 -7.857 1.00 89.62 172 ARG A N 1
ATOM 1284 C CA . ARG A 1 172 ? 13.235 -10.320 -8.968 1.00 89.62 172 ARG A CA 1
ATOM 1285 C C . ARG A 1 172 ? 12.602 -9.910 -10.296 1.00 89.62 172 ARG A C 1
ATOM 1287 O O . ARG A 1 172 ? 11.432 -10.209 -10.531 1.00 89.62 172 ARG A O 1
ATOM 1294 N N . LEU A 1 173 ? 13.396 -9.271 -11.141 1.00 88.38 173 LEU A N 1
ATOM 1295 C CA . LEU A 1 173 ? 13.044 -8.855 -12.495 1.00 88.38 173 LEU A CA 1
ATOM 1296 C C . LEU A 1 173 ? 13.004 -10.073 -13.426 1.00 88.38 173 LEU A C 1
ATOM 1298 O O . LEU A 1 173 ? 13.813 -10.992 -13.269 1.00 88.38 173 LEU A O 1
ATOM 1302 N N . LEU A 1 174 ? 12.051 -10.104 -14.360 1.00 83.81 174 LEU A N 1
ATOM 1303 C CA . LEU A 1 174 ? 11.963 -11.157 -15.381 1.00 83.81 174 LEU A CA 1
ATOM 1304 C C . LEU A 1 174 ? 12.508 -10.729 -16.746 1.00 83.81 174 LEU A C 1
ATOM 1306 O O . LEU A 1 174 ? 12.946 -11.596 -17.496 1.00 83.81 174 LEU A O 1
ATOM 1310 N N . ASN A 1 175 ? 12.484 -9.430 -17.048 1.00 73.38 175 ASN A N 1
ATOM 1311 C CA . ASN A 1 175 ? 12.698 -8.895 -18.394 1.00 73.38 175 ASN A CA 1
ATOM 1312 C C . ASN A 1 175 ? 13.978 -8.036 -18.501 1.00 73.38 175 ASN A C 1
ATOM 1314 O O . ASN A 1 175 ? 13.985 -7.037 -19.213 1.00 73.38 175 ASN A O 1
ATOM 1318 N N . GLU A 1 176 ? 15.047 -8.402 -17.780 1.00 60.62 176 GLU A N 1
ATOM 1319 C CA . GLU A 1 176 ? 16.376 -7.757 -17.879 1.00 60.62 176 GLU A CA 1
ATOM 1320 C C . GLU A 1 176 ? 17.464 -8.679 -18.422 1.00 60.62 176 GLU A C 1
ATOM 1322 O O . GLU A 1 176 ? 17.507 -9.858 -17.996 1.00 60.62 176 GLU A O 1
#

Solvent-accessible surface area (backbone atoms only — not comparable to full-atom values): 9735 Å² total; per-residue (Å²): 120,76,67,63,59,58,54,63,77,67,53,90,68,73,82,50,74,67,55,50,53,51,48,53,50,54,51,52,54,52,48,56,58,49,58,60,49,52,56,55,51,53,54,50,51,53,52,52,50,52,50,54,52,44,52,52,41,48,53,52,49,51,53,55,51,44,51,51,58,26,54,25,27,77,73,41,60,88,38,44,44,32,42,34,25,28,38,77,89,76,71,44,63,32,33,42,30,64,44,59,41,72,66,31,93,88,77,46,72,45,83,52,57,23,44,31,38,37,40,92,92,53,62,44,55,76,60,59,72,84,66,47,52,92,50,40,30,52,40,55,35,64,40,45,68,58,86,64,31,36,34,33,31,45,34,28,22,38,82,86,69,48,76,77,49,71,48,78,48,78,44,61,48,72,55,122

Nearest PDB structures (foldseek):
  1nwe-assembly1_A  TM=7.123E-01  e=5.683E-01  Homo sapiens
  3i36-assembly1_A  TM=6.798E-01  e=6.412E-01  Rattus norvegicus
  1lar-assembly2_B  TM=5.269E-01  e=4.463E-01  Homo sapiens
  1lar-assembly1_A  TM=5.451E-01  e=5.350E-01  Homo sapiens
  2fh7-assembly1_A  TM=4.624E-01  e=5.350E-01  Homo sapiens

Sequence (176 aa):
MKKRIKHKLQSTKGFSLGELLLTILIISLAGVAMTGGFTVVHHSYKKITQQANAETLLSTTINKFNNYVRYGEEITSNSPTSITFIDPTNGIKTTITNGSDSTGTGGASVNNTGLIISYTGGSHQLLADSAMNDGLVPEITNINKNGQTVNYTITIKNNKGNEITKQAVTTRLLNE

Secondary structure (DSSP, 8-state):
-HHHHHHHHT------HHHHHHHHHHHHHHHHHHHHHHHHHHHHHHHHHHHHHHHHHHHHHHHHHHHHHHH-EEEEEEETTEEEEE-TTT--EEEEEEEEES--TTS----EEEEEEEETTEEEESS-GGGSGGGEEEEEEEEEEETTEEEEEEEEEETTS-EEEEEEEEEE-S--

Organism: NCBI:txid137733